Protein AF-A0A1H3U3T1-F1 (afdb_monomer_lite)

Sequence (159 aa):
MKKKWIVFTGLLFIITAGIISSKFIINYRAEREEQDQLVREYGEAANFLALGTYHSYSEERNDIVLFPTNLTSYRLDRWQLVGQLTDHFDYPEEEIKANDWLGAHRTFIKEYNHYYQLFREGKADITIRPADLRYFIMDGATTDGLETLLNENNLDELE

Foldseek 3Di:
DVVVVVVVVVVVVVVVVVVVVVVVVVVVVVVVVVVVVVVVLVVVLCQQQVWDWDWDDDPVDGDIDTHHDPSNVLLLVLLCLVVVLDVLGDRPVVCVVVVVSSVRVVSVVVSLVVLQVCVVVVPVSNDDHSVQSSCCSNPNDHDPVRVVSCVVVVNDRDD

Structure (mmCIF, N/CA/C/O backbone):
data_AF-A0A1H3U3T1-F1
#
_entry.id   AF-A0A1H3U3T1-F1
#
loop_
_atom_site.group_PDB
_atom_site.id
_atom_site.type_symbol
_atom_site.label_atom_id
_atom_site.label_alt_id
_atom_site.label_comp_id
_atom_site.label_asym_id
_atom_site.label_entity_id
_atom_site.label_seq_id
_atom_site.pdbx_PDB_ins_code
_atom_site.Cartn_x
_atom_site.Cartn_y
_atom_site.Cartn_z
_atom_site.occupancy
_atom_site.B_iso_or_equiv
_atom_site.auth_seq_id
_atom_site.auth_comp_id
_atom_site.auth_asym_id
_atom_site.auth_atom_id
_atom_site.pdbx_PDB_model_num
ATOM 1 N N . MET A 1 1 ? 46.979 24.628 -46.187 1.00 59.34 1 MET A N 1
ATOM 2 C CA . MET A 1 1 ? 45.505 24.462 -46.123 1.00 59.34 1 MET A CA 1
ATOM 3 C C . MET A 1 1 ? 45.072 23.087 -45.600 1.00 59.34 1 MET A C 1
ATOM 5 O O . MET A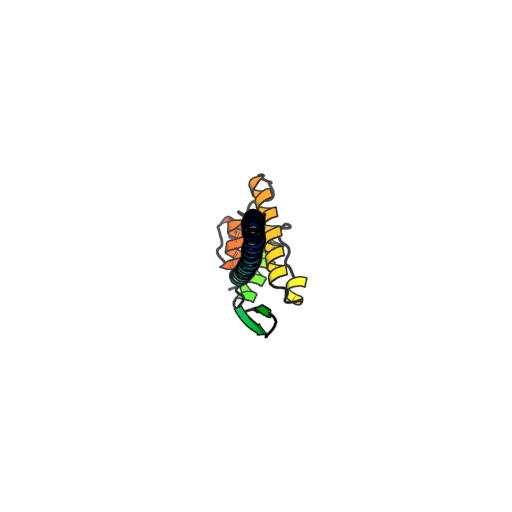 1 1 ? 44.307 23.063 -44.649 1.00 59.34 1 MET A O 1
ATOM 9 N N . LYS A 1 2 ? 45.619 21.963 -46.099 1.00 61.06 2 LYS A N 1
ATOM 10 C CA . LYS A 1 2 ? 45.251 20.590 -45.671 1.00 61.06 2 LYS A CA 1
ATOM 11 C C . LYS A 1 2 ? 45.390 20.308 -44.157 1.00 61.06 2 LYS A C 1
ATOM 13 O O . LYS A 1 2 ? 44.502 19.716 -43.563 1.00 61.06 2 LYS A O 1
ATOM 18 N N . LYS A 1 3 ? 46.450 20.809 -43.504 1.00 65.19 3 LYS A N 1
ATOM 19 C CA . LYS A 1 3 ? 46.696 20.611 -42.056 1.00 65.19 3 LYS A CA 1
ATOM 20 C C . LYS A 1 3 ? 45.643 21.272 -41.147 1.00 65.19 3 LYS A C 1
ATOM 22 O O . LYS A 1 3 ? 45.273 20.695 -40.136 1.00 65.19 3 LYS A O 1
ATOM 27 N N . LYS A 1 4 ? 45.136 22.455 -41.525 1.00 70.38 4 LYS A N 1
ATOM 28 C CA . LYS A 1 4 ? 44.081 23.170 -40.777 1.00 70.38 4 LYS A CA 1
ATOM 29 C C . LYS A 1 4 ? 42.727 22.460 -40.900 1.00 70.38 4 LYS A C 1
ATOM 31 O O . LYS A 1 4 ? 41.987 22.408 -39.929 1.00 70.38 4 LYS A O 1
ATOM 36 N N . TRP A 1 5 ? 42.455 21.865 -42.062 1.00 73.94 5 TRP A N 1
ATOM 37 C CA . TRP A 1 5 ? 41.261 21.050 -42.296 1.00 73.94 5 TRP A CA 1
ATOM 38 C C . TRP A 1 5 ? 41.268 19.756 -41.477 1.00 73.94 5 TRP A C 1
ATOM 40 O O . TRP A 1 5 ? 40.266 19.463 -40.846 1.00 73.94 5 TRP A O 1
ATOM 50 N N . ILE A 1 6 ? 42.407 19.053 -41.401 1.00 75.88 6 ILE A N 1
ATOM 51 C CA . ILE A 1 6 ? 42.545 17.822 -40.598 1.00 75.88 6 ILE A CA 1
ATOM 52 C C . ILE A 1 6 ? 42.295 18.092 -39.106 1.00 75.88 6 ILE A C 1
ATOM 54 O O . ILE A 1 6 ? 41.570 17.338 -38.458 1.00 75.88 6 ILE A O 1
ATOM 58 N N . VAL A 1 7 ? 42.850 19.186 -38.569 1.00 77.00 7 VAL A N 1
ATOM 59 C CA . VAL A 1 7 ? 42.618 19.585 -37.169 1.00 77.00 7 VAL A CA 1
ATOM 60 C C . VAL A 1 7 ? 41.147 19.930 -36.944 1.00 77.00 7 VAL A C 1
ATOM 62 O O . VAL A 1 7 ? 40.566 19.474 -35.966 1.00 77.00 7 VAL A O 1
ATOM 65 N N . PHE A 1 8 ? 40.524 20.671 -37.863 1.00 79.31 8 PHE A N 1
ATOM 66 C CA . PHE A 1 8 ? 39.115 21.047 -37.751 1.00 79.31 8 PHE A CA 1
ATOM 67 C C . PHE A 1 8 ? 38.177 19.829 -37.789 1.00 79.31 8 PHE A C 1
ATOM 69 O O . PHE A 1 8 ? 37.290 19.716 -36.948 1.00 79.31 8 PHE A O 1
ATOM 76 N N . THR A 1 9 ? 38.409 18.871 -38.694 1.00 78.88 9 THR A N 1
ATOM 77 C CA . THR A 1 9 ? 37.628 17.623 -38.752 1.00 78.88 9 THR A CA 1
ATOM 78 C C . THR A 1 9 ? 37.826 16.744 -37.520 1.00 78.88 9 THR A C 1
ATOM 80 O O . THR A 1 9 ? 36.859 16.160 -37.040 1.00 78.88 9 THR A O 1
ATOM 83 N N . GLY A 1 10 ? 39.043 16.675 -36.969 1.00 81.25 10 GLY A N 1
ATOM 84 C CA . GLY A 1 10 ? 39.294 15.937 -35.727 1.00 81.25 10 GLY A CA 1
ATOM 85 C C . GLY A 1 10 ? 38.553 16.546 -34.535 1.00 81.25 10 GLY A C 1
ATOM 86 O O . GLY A 1 10 ? 37.947 15.827 -33.745 1.00 81.25 10 GLY A O 1
ATOM 87 N N . LEU A 1 11 ?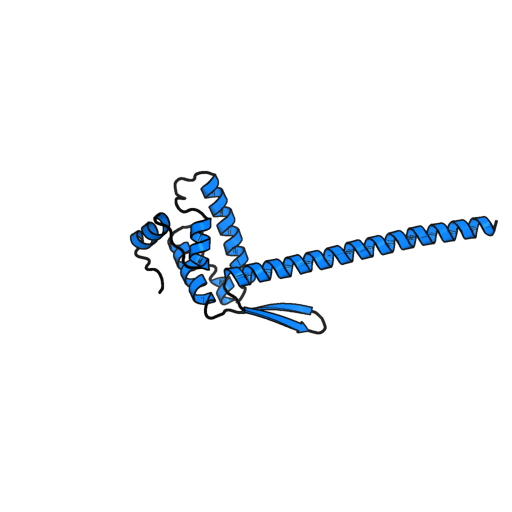 38.531 17.878 -34.447 1.00 84.88 11 LEU A N 1
ATOM 88 C CA . LEU A 1 11 ? 37.838 18.608 -33.384 1.00 84.88 11 LEU A CA 1
ATOM 89 C C . LEU A 1 11 ? 36.313 18.451 -33.490 1.00 84.88 11 LEU A C 1
ATOM 91 O O . LEU A 1 11 ? 35.648 18.211 -32.484 1.00 84.88 11 LEU A O 1
ATOM 95 N N . LEU A 1 12 ? 35.773 18.488 -34.713 1.00 84.50 12 LEU A N 1
ATOM 96 C CA . LEU A 1 12 ? 34.361 18.212 -34.973 1.00 84.50 12 LEU A CA 1
ATOM 97 C C . LEU A 1 12 ? 33.988 16.783 -34.551 1.00 84.50 12 LEU A C 1
ATOM 99 O O . LEU A 1 12 ? 32.973 16.585 -33.886 1.00 84.50 12 LEU A O 1
ATOM 103 N N . PHE A 1 13 ? 34.823 15.791 -34.871 1.00 87.19 13 PHE A N 1
ATOM 104 C CA . PHE A 1 13 ? 34.572 14.395 -34.507 1.00 87.19 13 PHE A CA 1
ATOM 105 C C . PHE A 1 13 ? 34.529 14.191 -32.986 1.00 87.19 13 PHE A C 1
ATOM 107 O O . PHE A 1 13 ? 33.611 13.545 -32.489 1.00 87.19 13 PHE A O 1
ATOM 114 N N . ILE A 1 14 ? 35.455 14.804 -32.238 1.00 85.94 14 ILE A N 1
ATOM 115 C CA . ILE A 1 14 ? 35.486 14.734 -30.767 1.00 85.94 14 ILE A CA 1
ATOM 116 C C . ILE A 1 14 ? 34.217 15.340 -30.157 1.00 85.94 14 ILE A C 1
ATOM 118 O O . ILE A 1 14 ? 33.613 14.733 -29.274 1.00 85.94 14 ILE A O 1
ATOM 122 N N . ILE A 1 15 ? 33.781 16.505 -30.646 1.00 85.81 15 ILE A N 1
ATOM 123 C CA . ILE A 1 15 ? 32.550 17.148 -30.164 1.00 85.81 15 ILE A CA 1
ATOM 124 C C . ILE A 1 15 ? 31.336 16.259 -30.460 1.00 85.81 15 ILE A C 1
ATOM 126 O O . ILE A 1 15 ? 30.500 16.040 -29.585 1.00 85.81 15 ILE A O 1
ATOM 130 N N . THR A 1 16 ? 31.257 15.703 -31.670 1.00 83.88 16 THR A N 1
ATOM 131 C CA . THR A 1 16 ? 30.116 14.873 -32.082 1.00 83.88 16 THR A CA 1
ATOM 132 C C . THR A 1 16 ? 30.058 13.573 -31.276 1.00 83.88 16 THR A C 1
ATOM 134 O O . THR A 1 16 ? 28.999 13.211 -30.768 1.00 83.88 16 THR A O 1
ATOM 137 N N . ALA A 1 17 ? 31.203 12.910 -31.083 1.00 83.44 17 ALA A N 1
ATOM 138 C CA . ALA A 1 17 ? 31.317 11.718 -30.249 1.00 83.44 17 ALA A CA 1
ATOM 139 C C . ALA A 1 17 ? 30.941 12.013 -28.787 1.00 83.44 17 ALA A C 1
ATOM 141 O O . ALA A 1 17 ? 30.168 11.264 -28.197 1.00 83.44 17 ALA A O 1
ATOM 142 N N . GLY A 1 18 ? 31.396 13.141 -28.229 1.00 83.88 18 GLY A N 1
ATOM 143 C CA . GLY A 1 18 ? 31.041 13.562 -26.872 1.00 83.88 18 GLY A CA 1
ATOM 144 C C . GLY A 1 18 ? 29.536 13.774 -26.677 1.00 83.88 18 GLY A C 1
ATOM 145 O O . GLY A 1 18 ? 28.979 13.344 -25.667 1.00 83.88 18 GLY A O 1
ATOM 146 N N . ILE A 1 19 ? 28.852 14.372 -27.658 1.00 86.38 19 ILE A N 1
ATOM 147 C CA . ILE A 1 19 ? 27.393 14.567 -27.612 1.00 86.38 19 ILE A CA 1
ATOM 148 C C . ILE A 1 19 ? 26.656 13.221 -27.655 1.00 86.38 19 ILE A C 1
ATOM 150 O O . ILE A 1 19 ? 25.728 13.011 -26.872 1.00 86.38 19 ILE A O 1
ATOM 154 N N . ILE A 1 20 ? 27.067 12.304 -28.537 1.00 87.31 20 ILE A N 1
ATOM 155 C CA . ILE A 1 20 ? 26.445 10.977 -28.667 1.00 87.31 20 ILE A CA 1
ATOM 156 C C . ILE A 1 20 ? 26.638 10.165 -27.382 1.00 87.31 20 ILE A C 1
ATOM 158 O O . ILE A 1 20 ? 25.665 9.642 -26.842 1.00 87.31 20 ILE A O 1
ATOM 162 N N . SER A 1 21 ? 27.863 10.106 -26.851 1.00 81.06 21 SER A N 1
ATOM 163 C CA . SER A 1 21 ? 28.158 9.381 -25.611 1.00 81.06 21 SER A CA 1
ATOM 164 C C . SER A 1 21 ? 27.410 9.959 -24.411 1.00 81.06 21 SER A C 1
ATOM 166 O O . SER A 1 21 ? 26.892 9.199 -23.598 1.00 81.06 21 SER A O 1
ATOM 168 N N . SER A 1 22 ? 27.294 11.288 -24.314 1.00 79.31 22 SER A N 1
ATOM 169 C CA . SER A 1 22 ? 26.518 11.937 -23.251 1.00 79.31 22 SER A CA 1
ATOM 170 C C . SER A 1 22 ? 25.036 11.558 -23.318 1.00 79.31 22 SER A C 1
ATOM 172 O O . SER A 1 22 ? 24.469 11.119 -22.318 1.00 79.31 22 SER A O 1
ATOM 174 N N . LYS A 1 23 ? 24.420 11.627 -24.509 1.00 84.75 23 LYS A N 1
ATOM 175 C CA . LYS A 1 23 ? 23.027 11.193 -24.704 1.00 84.75 23 LYS A CA 1
ATOM 176 C C . LYS A 1 23 ? 22.826 9.721 -24.356 1.00 84.75 23 LYS A C 1
ATOM 178 O O . LYS A 1 23 ? 21.853 9.396 -23.689 1.00 84.75 23 LYS A O 1
ATOM 183 N N . PHE A 1 24 ? 23.752 8.857 -24.768 1.00 86.94 24 PHE A N 1
ATOM 184 C CA . PHE A 1 24 ? 23.697 7.432 -24.456 1.00 86.94 24 PHE A CA 1
ATOM 185 C C . PHE A 1 24 ? 23.747 7.177 -22.942 1.00 86.94 24 PHE A C 1
ATOM 187 O O . PHE A 1 24 ? 22.929 6.426 -22.427 1.00 86.94 24 PHE A O 1
ATOM 194 N N . ILE A 1 25 ? 24.645 7.849 -22.210 1.00 86.75 25 ILE A N 1
ATOM 195 C CA . ILE A 1 25 ? 24.748 7.719 -20.746 1.00 86.75 25 ILE A CA 1
ATOM 196 C C . ILE A 1 25 ? 23.484 8.230 -20.048 1.00 86.75 25 ILE A C 1
ATOM 198 O O . ILE A 1 25 ? 23.027 7.599 -19.098 1.00 86.75 25 ILE A O 1
ATOM 202 N N . ILE A 1 26 ? 22.928 9.362 -20.489 1.00 87.94 26 ILE A N 1
ATOM 203 C CA . ILE A 1 26 ? 21.695 9.918 -19.915 1.00 87.94 26 ILE A CA 1
ATOM 204 C C . ILE A 1 26 ? 20.528 8.954 -20.134 1.00 87.94 26 ILE A C 1
ATOM 206 O O . ILE A 1 26 ? 19.831 8.635 -19.178 1.00 87.94 26 ILE A O 1
ATOM 210 N N . ASN A 1 27 ? 20.354 8.455 -21.360 1.00 85.38 27 ASN A N 1
ATOM 211 C CA . ASN A 1 27 ? 19.259 7.546 -21.687 1.00 85.38 27 ASN A CA 1
ATOM 212 C C . ASN A 1 27 ? 19.381 6.217 -20.929 1.00 85.38 27 ASN A C 1
ATOM 214 O O . ASN A 1 27 ? 18.427 5.778 -20.303 1.00 85.38 27 ASN A O 1
ATOM 218 N N . TYR A 1 28 ? 20.587 5.645 -20.886 1.00 82.31 28 TYR A N 1
ATOM 219 C CA . TYR A 1 28 ? 20.860 4.421 -20.131 1.00 82.31 28 TYR A CA 1
ATOM 220 C C . TYR A 1 28 ? 20.580 4.580 -18.628 1.00 82.31 28 TYR A C 1
ATOM 222 O O . TYR A 1 28 ? 20.090 3.660 -17.979 1.00 82.31 28 TYR A O 1
ATOM 230 N N . ARG A 1 29 ? 20.893 5.747 -18.046 1.00 85.75 29 ARG A N 1
ATOM 231 C CA . ARG A 1 29 ? 20.567 6.034 -16.641 1.00 85.75 29 ARG A CA 1
ATOM 232 C C . ARG A 1 29 ? 19.065 6.170 -16.420 1.00 85.75 29 ARG A C 1
ATOM 234 O O . ARG A 1 29 ? 18.582 5.617 -15.443 1.00 85.75 29 ARG A O 1
ATOM 241 N N . ALA A 1 30 ? 18.365 6.868 -17.312 1.00 84.75 30 ALA A N 1
ATOM 242 C CA . ALA A 1 30 ? 16.921 7.061 -17.219 1.00 84.75 30 ALA A CA 1
ATOM 243 C C . ALA A 1 30 ? 16.164 5.725 -17.299 1.00 84.75 30 ALA A C 1
ATOM 245 O O . ALA A 1 30 ? 15.339 5.449 -16.437 1.00 84.75 30 ALA A O 1
ATOM 246 N N . GLU A 1 31 ? 16.510 4.863 -18.261 1.00 82.50 31 GLU A N 1
ATOM 247 C CA . GLU A 1 31 ? 15.915 3.523 -18.399 1.00 82.50 31 GLU A CA 1
ATOM 248 C C . GLU A 1 31 ? 16.143 2.667 -17.145 1.00 82.50 31 GLU A C 1
ATOM 250 O O . GLU A 1 31 ? 15.239 1.982 -16.667 1.00 82.50 31 GLU A O 1
ATOM 255 N N . ARG A 1 32 ? 17.350 2.727 -16.571 1.00 83.31 32 ARG A N 1
ATOM 256 C CA . ARG A 1 32 ? 17.670 1.978 -15.353 1.00 83.31 32 ARG A CA 1
ATOM 257 C C . ARG A 1 32 ? 16.929 2.513 -14.131 1.00 83.31 32 ARG A C 1
ATOM 259 O O . ARG A 1 32 ? 16.497 1.727 -13.301 1.00 83.31 32 ARG A O 1
ATOM 266 N N . GLU A 1 33 ? 16.796 3.830 -14.013 1.00 87.31 33 GLU A N 1
ATOM 267 C CA . GLU A 1 33 ? 16.065 4.471 -12.917 1.00 87.31 33 GLU A CA 1
ATOM 268 C C . GLU A 1 33 ? 14.572 4.131 -12.969 1.00 87.31 33 GLU A C 1
ATOM 270 O O . GLU A 1 33 ? 13.994 3.785 -11.942 1.00 87.31 33 GLU A O 1
ATOM 275 N N . GLU A 1 34 ? 13.974 4.131 -14.163 1.00 85.56 34 GLU A N 1
ATOM 276 C CA . GLU A 1 34 ? 12.594 3.686 -14.374 1.00 85.56 34 GLU A CA 1
ATOM 277 C C . GLU A 1 34 ? 12.416 2.212 -13.981 1.00 85.56 34 GLU A C 1
ATOM 279 O O . GLU A 1 34 ? 11.489 1.862 -13.248 1.00 85.56 34 GLU A O 1
ATOM 284 N N . GLN A 1 35 ? 13.344 1.344 -14.392 1.00 84.31 35 GLN A N 1
ATOM 285 C CA . GLN A 1 35 ? 13.312 -0.066 -14.015 1.00 84.31 35 GLN A CA 1
ATOM 286 C C . GLN A 1 35 ? 13.477 -0.265 -12.499 1.00 84.31 35 GLN A C 1
ATOM 288 O O . GLN A 1 35 ? 12.737 -1.043 -11.895 1.00 84.31 35 GLN A O 1
ATOM 293 N N . ASP A 1 36 ? 14.417 0.442 -11.872 1.00 86.50 36 ASP A N 1
ATOM 294 C CA . ASP A 1 36 ? 14.652 0.389 -10.426 1.00 86.50 36 ASP A CA 1
ATOM 295 C C . ASP A 1 36 ? 13.428 0.906 -9.646 1.00 86.50 36 ASP A C 1
ATOM 297 O O . ASP A 1 36 ? 13.106 0.383 -8.573 1.00 86.50 36 ASP A O 1
ATOM 301 N N . GLN A 1 37 ? 12.723 1.910 -10.177 1.00 88.69 37 GLN A N 1
ATOM 302 C CA . GLN A 1 37 ? 11.470 2.404 -9.611 1.00 88.69 37 GLN A CA 1
ATOM 303 C C . GLN A 1 37 ? 10.361 1.353 -9.716 1.00 88.69 37 GLN A C 1
ATOM 305 O O . GLN A 1 37 ? 9.705 1.074 -8.715 1.00 88.69 37 GLN A O 1
ATOM 310 N N . LEU A 1 38 ? 10.192 0.716 -10.877 1.00 87.31 38 LEU A N 1
ATOM 311 C CA . LEU A 1 38 ? 9.209 -0.355 -11.054 1.00 87.31 38 LEU A CA 1
ATOM 312 C C . LEU A 1 38 ? 9.479 -1.525 -10.103 1.00 87.31 38 LEU A C 1
ATOM 314 O O . LEU A 1 38 ? 8.582 -1.952 -9.385 1.00 87.31 38 LEU A O 1
ATOM 318 N N . VAL A 1 39 ? 10.721 -2.008 -10.023 1.00 89.06 39 VAL A N 1
ATOM 319 C CA . VAL A 1 39 ? 11.094 -3.089 -9.093 1.00 89.06 39 VAL A CA 1
ATOM 320 C C . VAL A 1 39 ? 10.746 -2.718 -7.651 1.00 89.06 39 VAL A C 1
ATOM 322 O O . VAL A 1 39 ? 10.249 -3.558 -6.899 1.00 89.06 39 VAL A O 1
ATOM 325 N N . ARG A 1 40 ? 10.969 -1.458 -7.266 1.00 91.81 40 ARG A N 1
ATOM 326 C CA . ARG A 1 40 ? 10.630 -0.959 -5.934 1.00 91.81 40 ARG A CA 1
ATOM 327 C C . ARG A 1 40 ? 9.127 -0.921 -5.697 1.00 91.81 40 ARG A C 1
ATOM 329 O O . ARG A 1 40 ? 8.689 -1.460 -4.690 1.00 91.81 40 ARG A O 1
ATOM 336 N N . GLU A 1 41 ? 8.349 -0.352 -6.613 1.00 92.75 41 GLU A N 1
ATOM 337 C CA . GLU A 1 41 ? 6.888 -0.273 -6.485 1.00 92.75 41 GLU A CA 1
ATOM 338 C C . GLU A 1 41 ? 6.253 -1.667 -6.372 1.00 92.75 41 GLU A C 1
ATOM 340 O O . GLU A 1 41 ? 5.416 -1.906 -5.501 1.00 92.75 41 GLU A O 1
ATOM 345 N N . TYR A 1 42 ? 6.697 -2.614 -7.203 1.00 94.00 42 TYR A N 1
ATOM 346 C CA . TYR A 1 42 ? 6.239 -4.002 -7.139 1.00 94.00 42 TYR A CA 1
ATOM 347 C C . TYR A 1 42 ? 6.693 -4.697 -5.852 1.00 94.00 42 TYR A C 1
ATOM 349 O O . TYR A 1 42 ? 5.919 -5.442 -5.254 1.00 94.00 42 TYR A O 1
ATOM 357 N N . GLY A 1 43 ? 7.928 -4.452 -5.408 1.00 94.50 43 GLY A N 1
ATOM 358 C CA . GLY A 1 43 ? 8.451 -4.990 -4.154 1.00 94.50 43 GLY A CA 1
ATOM 359 C C . GLY A 1 43 ? 7.694 -4.470 -2.932 1.00 94.50 43 GLY A C 1
ATOM 360 O O . GLY A 1 43 ? 7.392 -5.239 -2.023 1.00 94.50 43 GLY A O 1
ATOM 361 N N . GLU A 1 44 ? 7.336 -3.187 -2.922 1.00 95.75 44 GLU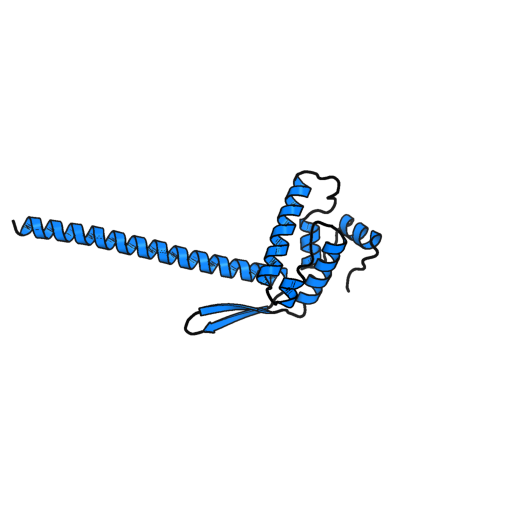 A N 1
ATOM 362 C CA . GLU A 1 44 ? 6.522 -2.581 -1.870 1.00 95.75 44 GLU A CA 1
ATOM 363 C C . GLU A 1 44 ? 5.098 -3.138 -1.876 1.00 95.75 44 GLU A C 1
ATOM 365 O O . GLU A 1 44 ? 4.621 -3.543 -0.819 1.00 95.75 44 GLU A O 1
ATOM 370 N N . ALA A 1 45 ? 4.458 -3.251 -3.046 1.00 96.75 45 ALA A N 1
ATOM 371 C CA . ALA A 1 45 ? 3.135 -3.862 -3.168 1.00 96.75 45 ALA A CA 1
ATOM 372 C C . ALA A 1 45 ? 3.144 -5.319 -2.690 1.00 96.75 45 ALA A C 1
ATOM 374 O O . ALA A 1 45 ? 2.306 -5.714 -1.879 1.00 96.75 45 ALA A O 1
ATOM 375 N N . ALA A 1 46 ? 4.134 -6.104 -3.123 1.00 97.00 46 ALA A N 1
ATOM 376 C CA . ALA A 1 46 ? 4.292 -7.485 -2.690 1.00 97.00 46 ALA A CA 1
ATOM 377 C C . ALA A 1 46 ? 4.506 -7.587 -1.180 1.00 97.00 46 ALA A C 1
ATOM 379 O O . ALA A 1 46 ? 3.852 -8.385 -0.509 1.00 97.00 46 ALA A O 1
ATOM 380 N N . ASN A 1 47 ? 5.358 -6.729 -0.622 1.00 97.00 47 ASN A N 1
ATOM 381 C CA . ASN A 1 47 ? 5.604 -6.692 0.809 1.00 97.00 47 ASN A CA 1
ATOM 382 C C . ASN A 1 47 ? 4.416 -6.163 1.618 1.00 97.00 47 ASN A C 1
ATOM 384 O O . ASN A 1 47 ? 4.278 -6.566 2.765 1.00 97.00 47 ASN A O 1
ATOM 388 N N . PHE A 1 48 ? 3.573 -5.279 1.082 1.00 97.19 48 PHE A N 1
ATOM 389 C CA . PHE A 1 48 ? 2.400 -4.745 1.782 1.00 97.19 48 PHE A CA 1
ATOM 390 C C . PHE A 1 48 ? 1.199 -5.691 1.713 1.00 97.19 48 PHE A C 1
ATOM 392 O O . PHE A 1 48 ? 0.541 -5.897 2.724 1.00 97.19 48 PHE A O 1
ATOM 399 N N . LEU A 1 49 ? 0.972 -6.369 0.587 1.00 97.31 49 LEU A N 1
ATOM 400 C CA . LEU A 1 49 ? -0.152 -7.298 0.379 1.00 97.31 49 LEU A CA 1
ATOM 401 C C . LEU A 1 49 ? 0.214 -8.781 0.568 1.00 97.31 49 LEU A C 1
ATOM 403 O O . LEU A 1 49 ? -0.608 -9.664 0.335 1.00 97.31 49 LEU A O 1
ATOM 407 N N . ALA A 1 50 ? 1.445 -9.068 0.994 1.00 97.38 50 ALA A N 1
ATOM 408 C CA . ALA A 1 50 ? 1.987 -10.419 1.149 1.00 97.38 50 ALA A CA 1
ATOM 409 C C . ALA A 1 50 ? 1.877 -11.241 -0.145 1.00 97.38 50 ALA A C 1
ATOM 411 O O . ALA A 1 50 ? 1.508 -12.414 -0.121 1.00 97.38 50 ALA A O 1
ATOM 412 N N . LEU A 1 51 ? 2.162 -10.610 -1.282 1.00 97.44 51 LEU A N 1
ATOM 413 C CA . LEU A 1 51 ? 2.072 -11.242 -2.595 1.00 97.44 51 LEU A CA 1
ATOM 414 C C . LEU A 1 51 ? 3.352 -12.013 -2.895 1.00 97.44 51 LEU A C 1
ATOM 416 O O . LEU A 1 51 ? 4.454 -11.627 -2.497 1.00 97.44 51 LEU A O 1
ATOM 420 N N . GLY A 1 52 ? 3.199 -13.082 -3.663 1.00 95.31 52 GLY A N 1
ATOM 421 C CA . GLY A 1 52 ? 4.310 -13.717 -4.337 1.00 95.31 52 GLY A CA 1
ATOM 422 C C . GLY A 1 52 ? 4.708 -12.910 -5.567 1.00 95.31 52 GLY A C 1
ATOM 423 O O . GLY A 1 52 ? 3.884 -12.229 -6.184 1.00 95.31 52 GLY A O 1
ATOM 424 N N . THR A 1 53 ? 5.982 -13.010 -5.934 1.00 92.75 53 THR A N 1
ATOM 425 C CA . THR A 1 53 ? 6.516 -12.419 -7.159 1.00 92.75 53 THR A CA 1
ATOM 426 C C . THR A 1 53 ? 7.197 -13.494 -7.993 1.00 92.75 53 THR A C 1
ATOM 428 O O . THR A 1 53 ? 7.857 -14.392 -7.466 1.00 92.75 53 THR A O 1
ATOM 431 N N . TYR A 1 54 ? 7.039 -13.424 -9.311 1.00 88.19 54 TYR A N 1
ATOM 432 C CA . TYR A 1 54 ? 7.913 -14.141 -10.232 1.00 88.19 54 TYR A CA 1
ATOM 433 C C . TYR A 1 54 ? 8.246 -13.260 -11.431 1.00 88.19 54 TYR A C 1
ATOM 435 O O . TYR A 1 54 ? 7.496 -12.352 -11.793 1.00 88.19 54 TYR A O 1
ATOM 443 N N . HIS A 1 55 ? 9.397 -13.538 -12.035 1.00 83.00 55 HIS A N 1
ATOM 444 C CA . HIS A 1 55 ? 9.845 -12.859 -13.241 1.00 83.00 55 HIS A CA 1
ATOM 445 C C . HIS A 1 55 ? 9.459 -13.697 -14.452 1.00 83.00 55 HIS A C 1
ATOM 447 O O . HIS A 1 55 ? 9.897 -14.842 -14.584 1.00 83.00 55 HIS A O 1
ATOM 453 N N . SER A 1 56 ? 8.645 -13.126 -15.334 1.00 74.12 56 SER A N 1
ATOM 454 C CA . SER A 1 56 ? 8.428 -13.683 -16.661 1.00 74.12 56 SER A CA 1
ATOM 455 C C . SER A 1 56 ? 9.525 -13.152 -17.578 1.00 74.12 56 SER A C 1
ATOM 457 O O . SER A 1 56 ? 9.596 -11.952 -17.845 1.00 74.12 56 SER A O 1
ATOM 459 N N . TYR A 1 57 ? 10.408 -14.045 -18.024 1.00 65.69 57 TYR A N 1
ATOM 460 C CA . TYR A 1 57 ? 11.389 -13.747 -19.063 1.00 65.69 57 TYR A CA 1
ATOM 461 C C . TYR A 1 57 ? 10.749 -14.042 -20.420 1.00 65.69 57 TYR A C 1
ATOM 463 O O . TYR A 1 57 ? 10.664 -15.200 -20.830 1.00 65.69 57 TYR A O 1
ATOM 471 N N . SER A 1 58 ? 10.288 -13.000 -21.109 1.00 63.28 58 SER A N 1
ATOM 472 C CA . SER A 1 58 ? 9.974 -13.071 -22.539 1.00 63.28 58 SER A CA 1
ATOM 473 C C . SER A 1 58 ? 11.091 -12.403 -23.345 1.00 63.28 58 SER A C 1
ATOM 475 O O . SER A 1 58 ? 11.820 -11.568 -22.811 1.00 63.28 58 SER A O 1
ATOM 477 N N . GLU A 1 59 ? 11.231 -12.747 -24.630 1.00 53.62 59 GLU A N 1
ATOM 478 C CA . GLU A 1 59 ? 12.260 -12.164 -25.514 1.00 53.62 59 GLU A CA 1
ATOM 479 C C . GLU A 1 59 ? 12.171 -10.627 -25.628 1.00 53.62 59 GLU A C 1
ATOM 481 O O . GLU A 1 59 ? 13.154 -9.983 -25.987 1.00 53.62 59 GLU A O 1
ATOM 486 N N . GLU A 1 60 ? 11.025 -10.032 -25.277 1.00 53.50 60 GLU A N 1
ATOM 487 C CA . GLU A 1 60 ? 10.749 -8.598 -25.429 1.00 53.50 60 GLU A CA 1
ATOM 488 C C . GLU A 1 60 ? 10.557 -7.849 -24.099 1.00 53.50 60 GLU A C 1
ATOM 490 O O . GLU A 1 60 ? 10.598 -6.616 -24.081 1.00 53.50 60 GLU A O 1
ATOM 495 N N . ARG A 1 61 ? 10.343 -8.551 -22.974 1.00 57.41 61 ARG A N 1
ATOM 496 C CA . ARG A 1 61 ? 10.023 -7.907 -21.692 1.00 57.41 61 ARG A CA 1
ATOM 497 C C . ARG A 1 61 ? 10.367 -8.769 -20.475 1.00 57.41 61 ARG A C 1
ATOM 499 O O . ARG A 1 61 ? 10.021 -9.951 -20.427 1.00 57.41 61 ARG A O 1
ATOM 506 N N . ASN A 1 62 ? 11.001 -8.136 -19.483 1.00 65.62 62 ASN A N 1
ATOM 507 C CA . ASN A 1 62 ? 11.131 -8.647 -18.118 1.00 65.62 62 ASN A CA 1
ATOM 508 C C . ASN A 1 62 ? 9.925 -8.163 -17.308 1.00 65.62 62 ASN A C 1
ATOM 510 O O . ASN A 1 62 ? 9.975 -7.080 -16.723 1.00 65.62 62 ASN A O 1
ATOM 514 N N . ASP A 1 63 ? 8.853 -8.949 -17.285 1.00 81.06 63 ASP A N 1
ATOM 515 C CA . ASP A 1 63 ? 7.654 -8.598 -16.526 1.00 81.06 63 ASP A CA 1
ATOM 516 C C . ASP A 1 63 ? 7.729 -9.160 -15.104 1.00 81.06 63 ASP A C 1
ATOM 518 O O . ASP A 1 63 ? 8.096 -10.320 -14.886 1.00 81.06 63 ASP A O 1
ATOM 522 N N . ILE A 1 64 ? 7.380 -8.328 -14.122 1.00 87.56 64 ILE A N 1
ATOM 523 C CA . ILE A 1 64 ? 7.181 -8.748 -12.734 1.00 87.56 64 ILE A CA 1
ATOM 524 C C . ILE A 1 64 ? 5.700 -9.065 -12.583 1.00 87.56 64 ILE A C 1
ATOM 526 O O . ILE A 1 64 ? 4.857 -8.193 -12.777 1.00 87.56 64 ILE A O 1
ATOM 530 N N . VAL A 1 65 ? 5.377 -10.305 -12.231 1.00 90.94 65 VAL A N 1
ATOM 531 C CA . VAL A 1 65 ? 3.992 -10.712 -11.986 1.00 90.94 65 VAL A CA 1
ATOM 532 C C . VAL A 1 65 ? 3.775 -10.876 -10.490 1.00 90.94 65 VAL A C 1
ATOM 534 O O . VAL A 1 65 ? 4.549 -11.556 -9.812 1.00 90.94 65 VAL A O 1
ATOM 537 N N . LEU A 1 66 ? 2.713 -10.245 -9.993 1.00 94.25 66 LEU A N 1
ATOM 538 C CA . LEU A 1 66 ? 2.246 -10.355 -8.616 1.00 94.25 66 LEU A CA 1
ATOM 539 C C . LEU A 1 66 ? 1.106 -11.368 -8.539 1.00 94.25 66 LEU A C 1
ATOM 541 O O . LEU A 1 66 ? 0.225 -11.380 -9.399 1.00 94.25 66 LEU A O 1
ATOM 545 N N . PHE A 1 67 ? 1.106 -12.202 -7.505 1.00 94.75 67 PHE A N 1
ATOM 546 C CA . PHE A 1 67 ? 0.024 -13.152 -7.263 1.00 94.75 67 PHE A CA 1
ATOM 547 C C . PHE A 1 67 ? -0.259 -13.292 -5.763 1.00 94.75 67 PHE A C 1
ATOM 549 O O . PHE A 1 67 ? 0.665 -13.182 -4.952 1.00 94.75 67 PHE A O 1
ATOM 556 N N . PRO A 1 68 ? -1.522 -13.530 -5.374 1.00 96.88 68 PRO A N 1
ATOM 557 C CA . PRO A 1 68 ? -1.885 -13.652 -3.973 1.00 96.88 68 PRO A CA 1
ATOM 558 C C . PRO A 1 68 ? -1.258 -14.903 -3.356 1.00 96.88 68 PRO A C 1
ATOM 560 O O . PRO A 1 68 ? -1.117 -15.941 -4.005 1.00 96.88 68 PRO A O 1
ATOM 563 N N . THR A 1 69 ? -0.900 -14.807 -2.080 1.00 96.38 69 THR A N 1
ATOM 564 C CA . THR A 1 69 ? -0.513 -15.957 -1.256 1.00 96.38 69 THR A CA 1
ATOM 565 C C . THR A 1 69 ? -1.590 -16.233 -0.214 1.00 96.38 69 THR A C 1
ATOM 567 O O . THR A 1 69 ? -2.542 -15.469 -0.065 1.00 96.38 69 THR A O 1
ATOM 570 N N . ASN A 1 70 ? -1.404 -17.288 0.580 1.00 92.81 70 ASN A N 1
ATOM 571 C CA . ASN A 1 70 ? -2.269 -17.565 1.728 1.00 92.81 70 ASN A CA 1
ATOM 572 C C . ASN A 1 70 ? -2.278 -16.422 2.759 1.00 92.81 70 ASN A C 1
ATOM 574 O O . ASN A 1 70 ? -3.209 -16.331 3.545 1.00 92.81 70 ASN A O 1
ATOM 578 N N . LEU A 1 71 ? -1.251 -15.562 2.779 1.00 95.31 71 LEU A N 1
ATOM 579 C CA . LEU A 1 71 ? -1.190 -14.408 3.678 1.00 95.31 71 LEU A CA 1
ATOM 580 C C . LEU A 1 71 ? -1.909 -13.177 3.118 1.00 95.31 71 LEU A C 1
ATOM 582 O O . LEU A 1 71 ? -2.235 -12.266 3.877 1.00 95.31 71 LEU A O 1
ATOM 586 N N . THR A 1 72 ? -2.161 -13.139 1.808 1.00 97.06 72 THR A N 1
ATOM 587 C CA . THR A 1 72 ? -2.819 -12.002 1.161 1.00 97.06 72 THR A CA 1
ATOM 588 C C . THR A 1 72 ? -4.241 -11.824 1.670 1.00 97.06 72 THR A C 1
ATOM 590 O O . THR A 1 72 ? -4.604 -10.700 1.998 1.00 97.06 72 THR A O 1
ATOM 593 N N . SER A 1 73 ? -5.013 -12.905 1.821 1.00 95.00 73 SER A N 1
ATOM 594 C CA . SER A 1 73 ? -6.387 -12.831 2.341 1.00 95.00 73 SER A CA 1
ATOM 595 C C . SER A 1 73 ? -6.439 -12.168 3.714 1.00 95.00 73 SER A C 1
ATOM 597 O O . SER A 1 73 ? -7.144 -11.184 3.871 1.00 95.00 73 SER A O 1
ATOM 599 N N . TYR A 1 74 ? -5.583 -12.583 4.654 1.00 95.38 74 TYR A N 1
ATOM 600 C CA . TYR A 1 74 ? -5.545 -11.982 5.991 1.00 95.38 7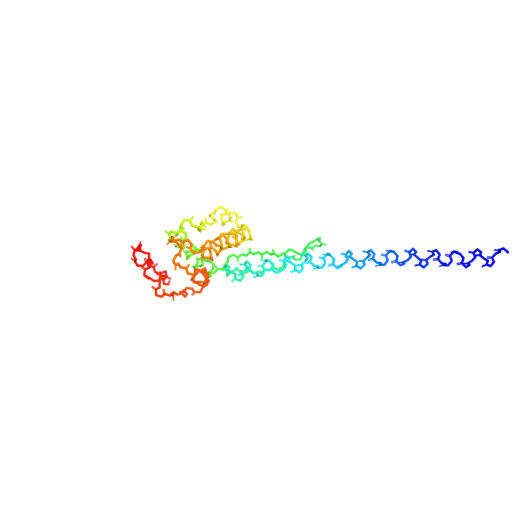4 TYR A CA 1
ATOM 601 C C . TYR A 1 74 ? -5.296 -10.472 5.964 1.00 95.38 74 TYR A C 1
ATOM 603 O O . TYR A 1 74 ? -5.794 -9.750 6.822 1.00 95.38 74 TYR A O 1
ATOM 611 N N . ARG A 1 75 ? -4.488 -9.977 5.021 1.00 96.38 75 ARG A N 1
ATOM 612 C CA . ARG A 1 75 ? -4.234 -8.535 4.889 1.00 96.38 75 ARG A CA 1
ATOM 613 C C . ARG A 1 75 ? -5.398 -7.803 4.242 1.00 96.38 75 ARG A C 1
ATOM 615 O O . ARG A 1 75 ? -5.705 -6.689 4.653 1.00 96.38 75 ARG A O 1
ATOM 622 N N . LEU A 1 76 ? -6.042 -8.423 3.256 1.00 96.38 76 LEU A N 1
ATOM 623 C CA . LEU A 1 76 ? -7.241 -7.878 2.628 1.00 96.38 76 LEU A CA 1
ATOM 624 C C . LEU A 1 76 ? -8.394 -7.787 3.625 1.00 96.38 76 LEU A C 1
ATOM 626 O O . LEU A 1 76 ? -9.020 -6.737 3.709 1.00 96.38 76 LEU A O 1
ATOM 630 N N . ASP A 1 77 ? -8.603 -8.819 4.438 1.00 94.88 77 ASP A N 1
ATOM 631 C CA . ASP A 1 77 ? -9.665 -8.820 5.438 1.00 94.88 77 ASP A CA 1
ATOM 632 C C . ASP A 1 77 ? -9.426 -7.728 6.495 1.00 94.88 77 ASP A C 1
ATOM 634 O O . ASP A 1 77 ? -10.324 -6.955 6.823 1.00 94.88 77 ASP A O 1
ATOM 638 N N . ARG A 1 78 ? -8.183 -7.571 6.973 1.00 95.25 78 ARG A N 1
ATOM 639 C CA . ARG A 1 78 ? -7.826 -6.495 7.917 1.00 95.25 78 ARG A CA 1
ATOM 640 C C . ARG A 1 78 ? -7.930 -5.105 7.303 1.00 95.25 78 ARG A C 1
ATOM 642 O O . ARG A 1 78 ? -8.340 -4.170 7.983 1.00 95.25 78 ARG A O 1
ATOM 649 N N . TRP A 1 79 ? -7.601 -4.948 6.024 1.00 96.00 79 TRP A N 1
ATOM 650 C CA . TRP A 1 79 ? -7.851 -3.691 5.321 1.00 96.00 79 TRP A CA 1
ATOM 651 C C . TRP A 1 79 ? -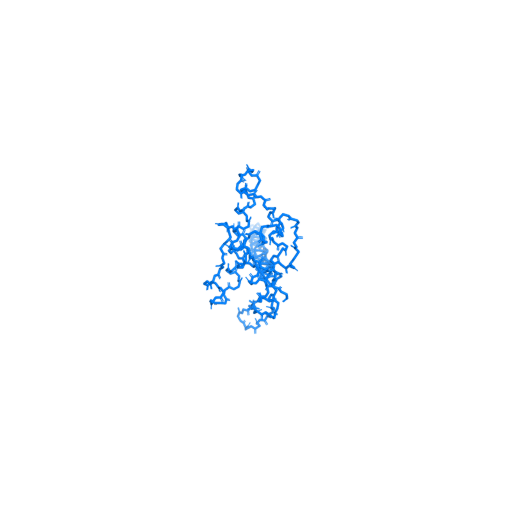9.353 -3.418 5.215 1.00 96.00 79 TRP A C 1
ATOM 653 O O . TRP A 1 79 ? -9.793 -2.314 5.525 1.00 96.00 79 TRP A O 1
ATOM 663 N N . GLN A 1 80 ? -10.165 -4.421 4.891 1.00 94.81 80 GLN A N 1
ATOM 664 C CA . GLN A 1 80 ? -11.616 -4.270 4.882 1.00 94.81 80 GLN A CA 1
ATOM 665 C C . GLN A 1 80 ? -12.156 -3.830 6.253 1.00 94.81 80 GLN A C 1
ATOM 667 O O . GLN A 1 80 ? -13.019 -2.957 6.302 1.00 94.81 80 GLN A O 1
ATOM 672 N N . LEU A 1 81 ? -11.620 -4.364 7.356 1.00 93.56 81 LEU A N 1
ATOM 673 C CA . LEU A 1 81 ? -11.954 -3.904 8.710 1.00 93.56 81 LEU A CA 1
ATOM 674 C C . LEU A 1 81 ? -11.563 -2.438 8.932 1.00 93.56 81 LEU A C 1
ATOM 676 O O . LEU A 1 81 ? -12.364 -1.665 9.447 1.00 93.56 81 LEU A O 1
ATOM 680 N N . VAL A 1 82 ? -10.370 -2.020 8.498 1.00 92.62 82 VAL A N 1
ATOM 681 C CA . VAL A 1 82 ? -9.959 -0.607 8.582 1.00 92.62 82 VAL A CA 1
ATOM 682 C C . VAL A 1 82 ? -10.919 0.303 7.817 1.00 92.62 82 VAL A C 1
ATOM 684 O O . VAL A 1 82 ? -11.283 1.352 8.340 1.00 92.62 82 VAL A O 1
ATOM 687 N N . GLY A 1 83 ? -11.392 -0.108 6.639 1.00 92.31 83 GLY A N 1
ATOM 688 C CA . GLY A 1 83 ? -12.377 0.676 5.889 1.00 92.31 83 GLY A CA 1
ATOM 689 C C . GLY A 1 83 ? -13.768 0.732 6.529 1.00 92.31 83 GLY A C 1
ATOM 690 O O . GLY A 1 83 ? -14.554 1.617 6.220 1.00 92.31 83 GLY A O 1
ATOM 691 N N . GLN A 1 84 ? -14.078 -0.173 7.460 1.00 91.06 84 GLN A N 1
ATOM 692 C CA . GLN A 1 84 ? -15.290 -0.087 8.284 1.00 91.06 84 GLN A CA 1
ATOM 693 C C . GLN A 1 84 ? -15.106 0.824 9.505 1.00 91.06 84 GLN A C 1
ATOM 695 O O . GLN A 1 84 ? -16.083 1.370 10.012 1.00 91.06 84 GLN A O 1
ATOM 700 N N . LEU A 1 85 ? -13.870 0.993 9.983 1.00 88.50 85 LEU A N 1
ATOM 701 C CA . LEU A 1 85 ? -13.546 1.831 11.141 1.00 88.50 85 LEU A CA 1
ATOM 702 C C . LEU A 1 85 ? -13.459 3.323 10.804 1.00 88.50 85 LEU A C 1
ATOM 704 O O . LEU A 1 85 ? -13.596 4.162 11.695 1.00 88.50 85 LEU A O 1
ATOM 708 N N . THR A 1 86 ? -13.160 3.672 9.553 1.00 86.25 86 THR A N 1
ATOM 709 C CA . THR A 1 86 ? -12.957 5.063 9.144 1.00 86.25 86 THR A CA 1
ATOM 710 C C . THR A 1 86 ? -13.364 5.301 7.695 1.00 86.25 86 THR A C 1
ATOM 712 O O . THR A 1 86 ? -12.978 4.551 6.807 1.00 86.25 86 THR A O 1
ATOM 715 N N . ASP A 1 87 ? -14.035 6.428 7.441 1.00 88.94 87 ASP A N 1
ATOM 716 C CA . ASP A 1 87 ? -14.447 6.876 6.098 1.00 88.94 87 ASP A CA 1
ATOM 717 C C . ASP A 1 87 ? -13.271 7.353 5.210 1.00 88.94 87 ASP A C 1
ATOM 719 O O . ASP A 1 87 ? -13.468 7.977 4.166 1.00 88.94 87 ASP A O 1
ATOM 723 N N . HIS A 1 88 ? -12.026 7.151 5.649 1.00 90.50 88 HIS A N 1
ATOM 724 C CA . HIS A 1 88 ? -10.820 7.613 4.956 1.00 90.50 88 HIS A CA 1
ATOM 725 C C . HIS A 1 88 ? -10.030 6.505 4.263 1.00 90.50 88 HIS A C 1
ATOM 727 O O . HIS A 1 88 ? -9.056 6.815 3.573 1.00 90.50 88 HIS A O 1
ATOM 733 N N . PHE A 1 89 ? -10.422 5.251 4.470 1.00 90.94 89 PHE A N 1
ATOM 734 C CA . PHE A 1 89 ? -9.834 4.093 3.815 1.00 90.94 89 PHE A CA 1
ATOM 735 C C . PHE A 1 89 ? -10.940 3.309 3.130 1.00 90.94 89 PHE A C 1
ATOM 737 O O . PHE A 1 89 ? -11.829 2.795 3.800 1.00 90.94 89 PHE A O 1
ATOM 744 N N . ASP A 1 90 ? -10.864 3.176 1.813 1.00 91.31 90 ASP A N 1
ATOM 745 C CA . ASP A 1 90 ? -11.786 2.331 1.075 1.00 91.31 90 ASP A CA 1
ATOM 746 C C . ASP A 1 90 ? -11.129 0.970 0.828 1.00 91.31 90 ASP A C 1
ATOM 748 O O . ASP A 1 90 ? -9.914 0.832 0.651 1.00 91.31 90 ASP A O 1
ATOM 752 N N . TYR A 1 91 ? -11.947 -0.079 0.818 1.00 94.06 91 TYR A N 1
ATOM 753 C CA . TYR A 1 91 ? -11.489 -1.388 0.375 1.00 94.06 91 TYR A CA 1
ATOM 754 C C . TYR A 1 91 ? -11.438 -1.405 -1.165 1.00 94.06 91 TYR A C 1
ATOM 756 O O . TYR A 1 91 ? -12.479 -1.189 -1.794 1.00 94.06 91 TYR A O 1
ATOM 764 N N . PRO A 1 92 ? -10.278 -1.671 -1.803 1.00 95.38 92 PRO A N 1
ATOM 765 C CA . PRO A 1 92 ? -10.115 -1.576 -3.259 1.00 95.38 92 PRO A CA 1
ATOM 766 C C . PRO A 1 92 ? -10.672 -2.822 -3.968 1.00 95.38 92 PRO A C 1
ATOM 768 O O . PRO A 1 92 ? -9.944 -3.635 -4.543 1.00 95.38 92 PRO A O 1
ATOM 771 N N . GLU A 1 93 ? -11.986 -3.019 -3.869 1.00 96.06 93 GLU A N 1
ATOM 772 C CA . GLU A 1 93 ? -12.665 -4.235 -4.319 1.00 96.06 93 GLU A CA 1
ATOM 773 C C . GLU A 1 93 ? -12.494 -4.478 -5.827 1.00 96.06 93 GLU A C 1
ATOM 775 O O . GLU A 1 93 ? -12.289 -5.615 -6.263 1.00 96.06 93 GLU A O 1
ATOM 780 N N . GLU A 1 94 ? -12.550 -3.417 -6.631 1.00 96.56 94 GLU A N 1
ATOM 781 C CA . GLU A 1 94 ? -12.484 -3.511 -8.089 1.00 96.56 94 GLU A CA 1
ATOM 782 C C . GLU A 1 94 ? -11.077 -3.885 -8.572 1.00 96.56 94 GLU A C 1
ATOM 784 O O . GLU A 1 94 ? -10.931 -4.762 -9.429 1.00 96.56 94 GLU A O 1
ATOM 789 N N . GLU A 1 95 ? -10.032 -3.308 -7.977 1.00 97.31 95 GLU A N 1
ATOM 790 C CA . GLU A 1 95 ? -8.641 -3.663 -8.259 1.00 97.31 95 GLU A CA 1
ATOM 791 C C . GLU A 1 95 ? -8.350 -5.116 -7.872 1.00 97.31 95 GLU A C 1
ATOM 793 O O . GLU A 1 95 ? -7.728 -5.854 -8.641 1.00 97.31 95 GLU A O 1
ATOM 798 N N . ILE A 1 96 ? -8.854 -5.566 -6.719 1.00 95.88 96 ILE A N 1
ATOM 799 C CA . ILE A 1 96 ? -8.685 -6.949 -6.257 1.00 95.88 96 ILE A CA 1
ATOM 800 C C . ILE A 1 96 ? -9.372 -7.928 -7.217 1.00 95.88 96 ILE A C 1
ATOM 802 O O . ILE A 1 96 ? -8.752 -8.907 -7.637 1.00 95.88 96 ILE A O 1
ATOM 806 N N . LYS A 1 97 ? -10.616 -7.654 -7.636 1.00 96.25 97 LYS A N 1
ATOM 807 C CA . LYS A 1 97 ? -11.330 -8.478 -8.633 1.00 96.25 97 LYS A CA 1
ATOM 808 C C . LYS A 1 97 ? -10.599 -8.532 -9.973 1.00 96.25 97 LYS A C 1
ATOM 810 O O . LYS A 1 97 ? -10.598 -9.572 -10.633 1.00 96.25 97 LYS A O 1
ATOM 815 N N . ALA A 1 98 ? -9.972 -7.428 -10.374 1.00 96.75 98 ALA A N 1
ATOM 816 C CA . ALA A 1 98 ? -9.201 -7.337 -11.608 1.00 96.75 98 ALA A CA 1
ATOM 817 C C . ALA A 1 98 ? -7.797 -7.972 -11.515 1.00 96.75 98 ALA A C 1
ATOM 819 O O . ALA A 1 98 ? -7.112 -8.052 -12.533 1.00 96.75 98 ALA A O 1
ATOM 820 N N . ASN A 1 99 ? -7.368 -8.452 -10.337 1.00 95.06 99 ASN A N 1
ATOM 821 C CA . ASN A 1 99 ? -5.978 -8.825 -10.035 1.00 95.06 99 ASN A CA 1
ATOM 822 C C . ASN A 1 99 ? -4.971 -7.677 -10.271 1.00 95.06 99 ASN A C 1
ATOM 824 O O . ASN A 1 99 ? -3.786 -7.923 -10.510 1.00 95.06 99 ASN A O 1
ATOM 828 N N . ASP A 1 100 ? -5.422 -6.421 -10.190 1.00 96.31 100 ASP A N 1
ATOM 829 C CA . ASP A 1 100 ? -4.563 -5.238 -10.247 1.00 96.31 100 ASP A CA 1
ATOM 830 C C . ASP A 1 100 ? -3.979 -4.938 -8.861 1.00 96.31 100 ASP A C 1
ATOM 832 O O . ASP A 1 100 ? -4.327 -3.977 -8.175 1.00 96.31 100 ASP A O 1
ATOM 836 N N . TRP A 1 101 ? -3.064 -5.801 -8.423 1.00 96.50 101 TRP A N 1
ATOM 837 C CA . TRP A 1 101 ? -2.442 -5.702 -7.103 1.00 96.50 101 TRP A CA 1
ATOM 838 C C . TRP A 1 101 ? -1.648 -4.410 -6.897 1.00 96.50 101 TRP A C 1
ATOM 840 O O . TRP A 1 101 ? -1.563 -3.890 -5.781 1.00 96.50 101 TRP A O 1
ATOM 850 N N . LEU A 1 102 ? -1.053 -3.893 -7.973 1.00 95.38 102 LEU A N 1
ATOM 851 C CA . LEU A 1 102 ? -0.324 -2.634 -7.932 1.00 95.38 102 LEU A CA 1
ATOM 852 C C . LEU A 1 102 ? -1.292 -1.454 -7.802 1.00 95.38 102 LEU A C 1
ATOM 854 O O . LEU A 1 102 ? -1.024 -0.540 -7.022 1.00 95.38 102 LEU A O 1
ATOM 858 N N . GLY A 1 103 ? -2.415 -1.490 -8.524 1.00 96.31 103 GLY A N 1
ATOM 859 C CA . GLY A 1 103 ? -3.525 -0.554 -8.370 1.00 96.31 103 GLY A CA 1
ATOM 860 C C . GLY A 1 103 ? -4.049 -0.532 -6.939 1.00 96.31 103 GLY A C 1
ATOM 861 O O . GLY A 1 103 ? -4.050 0.531 -6.321 1.00 96.31 103 GLY A O 1
ATOM 862 N N . ALA A 1 104 ? -4.352 -1.703 -6.371 1.00 97.19 104 ALA A N 1
ATOM 863 C CA . ALA A 1 104 ? -4.773 -1.821 -4.977 1.00 97.19 104 ALA A CA 1
ATOM 864 C C . ALA A 1 104 ? -3.751 -1.155 -4.039 1.00 97.19 104 ALA A C 1
ATOM 866 O O . ALA A 1 104 ? -4.088 -0.221 -3.319 1.00 97.19 104 ALA A O 1
ATOM 867 N N . HIS A 1 105 ? -2.467 -1.523 -4.104 1.00 96.75 105 HIS A N 1
ATOM 868 C CA . HIS A 1 105 ? -1.442 -0.899 -3.254 1.00 96.75 105 HIS A CA 1
ATOM 869 C C . HIS A 1 105 ? -1.338 0.631 -3.433 1.00 96.75 105 HIS A C 1
ATOM 871 O O . HIS A 1 105 ? -1.124 1.361 -2.463 1.00 96.75 105 HIS A O 1
ATOM 877 N N . ARG A 1 106 ? -1.524 1.151 -4.651 1.00 95.88 106 ARG A N 1
ATOM 878 C CA . ARG A 1 106 ? -1.548 2.601 -4.904 1.00 95.88 106 ARG A CA 1
ATOM 879 C C . ARG A 1 106 ? -2.753 3.282 -4.253 1.00 95.88 106 ARG A C 1
ATOM 881 O O . ARG A 1 106 ? -2.587 4.390 -3.738 1.00 95.88 106 ARG A O 1
ATOM 888 N N . THR A 1 107 ? -3.916 2.631 -4.232 1.00 96.19 107 THR A N 1
ATOM 889 C CA . THR A 1 107 ? -5.100 3.097 -3.493 1.00 96.19 107 THR A CA 1
ATOM 890 C C . THR A 1 107 ? -4.783 3.232 -2.005 1.00 96.19 107 THR A C 1
ATOM 892 O O . THR A 1 107 ? -4.940 4.328 -1.463 1.00 96.19 107 THR A O 1
ATOM 895 N N . PHE A 1 108 ? -4.162 2.212 -1.395 1.00 95.75 108 PHE A N 1
ATOM 896 C CA . PHE A 1 108 ? -3.697 2.298 -0.004 1.00 95.75 108 PHE A CA 1
ATOM 897 C C . PHE A 1 108 ? -2.774 3.496 0.231 1.00 95.75 108 PHE A C 1
ATOM 899 O O . PHE A 1 108 ? -2.989 4.276 1.152 1.00 95.75 108 PHE A O 1
ATOM 906 N N . ILE A 1 109 ? -1.730 3.664 -0.591 1.00 95.81 109 ILE A N 1
ATOM 907 C CA . ILE A 1 109 ? -0.759 4.757 -0.421 1.00 95.81 109 ILE A CA 1
ATOM 908 C C . ILE A 1 109 ? -1.456 6.118 -0.482 1.00 95.81 109 ILE A C 1
ATOM 910 O O . ILE A 1 109 ? -1.136 7.020 0.298 1.00 95.81 109 ILE A O 1
ATOM 914 N N . LYS A 1 110 ? -2.385 6.292 -1.423 1.00 95.69 110 LYS A N 1
ATOM 915 C CA . LYS A 1 110 ? -3.131 7.539 -1.596 1.00 95.69 110 LYS A CA 1
ATOM 916 C C . LYS A 1 110 ? -3.958 7.861 -0.350 1.00 95.69 110 LYS A C 1
ATOM 918 O O . LYS A 1 110 ? -3.860 8.977 0.161 1.00 95.69 110 LYS A O 1
ATOM 923 N N . GLU A 1 111 ? -4.729 6.897 0.135 1.00 95.06 111 GLU A N 1
ATOM 924 C CA . GLU A 1 111 ? -5.584 7.029 1.321 1.00 95.06 111 GLU A CA 1
ATOM 925 C C . GLU A 1 111 ? -4.761 7.242 2.584 1.00 95.06 111 GLU A C 1
ATOM 927 O O . GLU A 1 111 ? -4.980 8.203 3.316 1.00 95.06 111 GLU A O 1
ATOM 932 N N . TYR A 1 112 ? -3.715 6.439 2.769 1.00 95.06 112 TYR A N 1
ATOM 933 C CA . TYR A 1 112 ? -2.780 6.570 3.876 1.00 95.06 112 TYR A CA 1
ATOM 934 C C . TYR A 1 112 ? -2.150 7.960 3.930 1.00 95.06 112 TYR A C 1
ATOM 936 O O . TYR A 1 112 ? -2.086 8.576 4.993 1.00 95.06 112 TYR A O 1
ATOM 944 N N . ASN A 1 113 ? -1.700 8.488 2.789 1.00 95.50 113 ASN A N 1
ATOM 945 C CA . ASN A 1 113 ? -1.130 9.830 2.729 1.00 95.50 113 ASN A CA 1
ATOM 946 C C . ASN A 1 113 ? -2.173 10.903 3.044 1.00 95.50 113 ASN A C 1
ATOM 948 O O . ASN A 1 113 ? -1.848 11.873 3.730 1.00 95.50 113 ASN A O 1
ATOM 952 N N . HIS A 1 114 ? -3.410 10.742 2.570 1.00 94.50 114 HIS A N 1
ATOM 953 C CA . HIS A 1 114 ? -4.497 11.658 2.896 1.00 94.50 114 HIS A CA 1
ATOM 954 C C . HIS A 1 114 ? -4.804 11.646 4.400 1.00 94.50 114 HIS A C 1
ATOM 956 O O . HIS A 1 114 ? -4.736 12.694 5.045 1.00 94.50 114 HIS A O 1
ATOM 962 N N . TYR A 1 115 ? -5.022 10.461 4.971 1.00 94.06 115 TYR A N 1
ATOM 963 C CA . TYR A 1 115 ? -5.255 10.245 6.396 1.00 94.06 115 TYR A CA 1
ATOM 964 C C . TYR A 1 115 ? -4.102 10.784 7.256 1.00 94.06 115 TYR A C 1
ATOM 966 O O . TYR A 1 115 ? -4.320 11.460 8.260 1.00 94.06 115 TYR A O 1
ATOM 974 N N . TYR A 1 116 ? -2.853 10.578 6.826 1.00 94.44 116 TYR A N 1
ATOM 975 C CA . TYR A 1 116 ? -1.670 11.119 7.496 1.00 94.44 116 TYR A CA 1
ATOM 976 C C . TYR A 1 116 ? -1.672 12.652 7.554 1.00 94.44 116 TYR A C 1
ATOM 978 O O . TYR A 1 116 ? -1.310 13.222 8.587 1.00 94.44 116 TYR A O 1
ATOM 986 N N . GLN A 1 117 ? -2.078 13.337 6.478 1.00 94.75 117 GLN A N 1
ATOM 987 C CA . GLN A 1 117 ? -2.192 14.799 6.508 1.00 94.75 117 GLN A CA 1
ATOM 988 C C . GLN A 1 117 ? -3.293 15.251 7.468 1.00 94.75 117 GLN A C 1
ATOM 990 O O . GLN A 1 117 ? -3.042 16.141 8.277 1.00 94.75 117 GLN A O 1
ATOM 995 N N . LEU A 1 118 ? -4.464 14.605 7.446 1.00 93.88 118 LEU A N 1
ATOM 996 C CA . LEU A 1 118 ? -5.562 14.927 8.364 1.00 93.88 118 LEU A CA 1
ATOM 997 C C . LEU A 1 118 ? -5.149 14.738 9.834 1.00 93.88 118 LEU A C 1
ATOM 999 O O . LEU A 1 118 ? -5.385 15.621 10.661 1.00 93.88 118 LEU A O 1
ATOM 1003 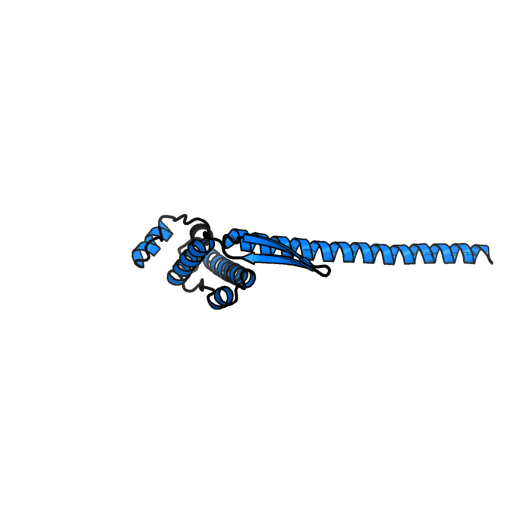N N . PHE A 1 119 ? -4.447 13.642 10.143 1.00 93.31 119 PHE A N 1
ATOM 1004 C CA . PHE A 1 119 ? -3.872 13.396 11.468 1.00 93.31 119 PHE A CA 1
ATOM 1005 C C . PHE A 1 119 ? -2.900 14.511 11.878 1.00 93.31 119 PHE A C 1
ATOM 1007 O O . PHE A 1 119 ? -2.979 15.050 12.981 1.00 93.31 119 PHE A O 1
ATOM 1014 N N . ARG A 1 120 ? -1.985 14.898 10.980 1.00 94.25 120 ARG A N 1
ATOM 1015 C CA . ARG A 1 120 ? -0.992 15.953 11.238 1.00 94.25 120 ARG A CA 1
ATOM 1016 C C . ARG A 1 120 ? -1.634 17.326 11.450 1.00 94.25 120 ARG A C 1
ATOM 1018 O O . ARG A 1 120 ? -1.115 18.124 12.228 1.00 94.25 120 ARG A O 1
ATOM 1025 N N . GLU A 1 121 ? -2.735 17.603 10.762 1.00 94.56 121 GLU A N 1
ATOM 1026 C CA . GLU A 1 121 ? -3.533 18.820 10.926 1.00 94.56 121 GLU A CA 1
ATOM 1027 C C . GLU A 1 121 ? -4.345 18.837 12.232 1.00 94.56 121 GLU A C 1
ATOM 1029 O O . GLU A 1 121 ? -4.918 19.872 12.572 1.00 94.56 121 GLU A O 1
ATOM 1034 N N . GLY A 1 122 ? -4.377 17.729 12.982 1.00 90.81 122 GLY A N 1
ATOM 1035 C CA . GLY A 1 122 ? -5.099 17.629 14.249 1.00 90.81 122 GLY A CA 1
ATOM 1036 C C . GLY A 1 122 ? -6.615 17.643 14.069 1.00 90.81 122 GLY A C 1
ATOM 1037 O O . GLY A 1 122 ? -7.330 18.230 14.882 1.00 90.81 122 GLY A O 1
ATOM 1038 N N . LYS A 1 123 ? -7.109 17.051 12.977 1.00 88.56 123 LYS A N 1
ATOM 1039 C CA . LYS A 1 123 ? -8.544 16.885 12.729 1.00 88.56 123 LYS A CA 1
ATOM 1040 C C . LYS A 1 123 ? -9.164 16.028 13.841 1.00 88.56 123 LYS A C 1
ATOM 1042 O O . LYS A 1 123 ? -8.623 14.990 14.202 1.00 88.56 123 LYS A O 1
ATOM 1047 N N . ALA A 1 124 ? -10.260 16.512 14.428 1.00 73.12 124 ALA A N 1
ATOM 1048 C CA . ALA A 1 124 ? -10.812 15.977 15.678 1.00 73.12 124 ALA A CA 1
ATOM 1049 C C . ALA A 1 124 ? -11.404 14.560 15.552 1.00 73.12 124 ALA A C 1
ATOM 1051 O O . ALA A 1 124 ? -11.519 13.858 16.550 1.00 73.12 124 ALA A O 1
ATOM 1052 N N . ASP A 1 125 ? -11.776 14.163 14.341 1.00 81.62 125 ASP A N 1
ATOM 1053 C CA . ASP A 1 125 ? -12.276 12.845 13.952 1.00 81.62 125 ASP A CA 1
ATOM 1054 C C . ASP A 1 125 ? -11.160 11.807 13.742 1.00 81.62 125 ASP A C 1
ATOM 1056 O O . ASP A 1 125 ? -11.436 10.612 13.689 1.00 81.62 125 ASP A O 1
ATOM 1060 N N . ILE A 1 126 ? -9.892 12.233 13.687 1.00 85.19 126 ILE A N 1
ATOM 1061 C CA . ILE A 1 126 ? -8.747 11.346 13.470 1.00 85.19 126 ILE A CA 1
ATOM 1062 C C . ILE A 1 126 ? -8.047 11.043 14.795 1.00 85.19 126 ILE A C 1
ATOM 1064 O O . ILE A 1 126 ? -7.185 11.792 15.259 1.00 85.19 126 ILE A O 1
ATOM 1068 N N . THR A 1 127 ? -8.395 9.913 15.403 1.00 84.44 127 THR A N 1
ATOM 1069 C CA . THR A 1 127 ? -7.859 9.501 16.712 1.00 84.44 127 THR A CA 1
ATOM 1070 C C . THR A 1 127 ? -6.773 8.429 16.613 1.00 84.44 127 THR A C 1
ATOM 1072 O O . THR A 1 127 ? -5.888 8.369 17.468 1.00 84.44 127 THR A O 1
ATOM 1075 N N . ILE A 1 128 ? -6.784 7.615 15.552 1.00 89.69 128 ILE A N 1
ATOM 1076 C CA . ILE A 1 128 ? -5.824 6.524 15.347 1.00 89.69 128 ILE A CA 1
ATOM 1077 C C . ILE A 1 128 ? -4.599 7.051 14.608 1.00 89.69 128 ILE A C 1
ATOM 1079 O O . ILE A 1 128 ? -4.722 7.747 13.594 1.00 89.69 128 ILE A O 1
ATOM 1083 N N . ARG A 1 129 ? -3.398 6.683 15.064 1.00 91.81 129 ARG A N 1
ATOM 1084 C CA . ARG A 1 129 ? -2.173 7.047 14.346 1.00 91.81 129 ARG A CA 1
ATOM 1085 C C . ARG A 1 129 ? -2.126 6.294 13.012 1.00 91.81 129 ARG A C 1
ATOM 1087 O O . ARG A 1 129 ? -2.334 5.083 13.006 1.00 91.81 129 ARG A O 1
ATOM 1094 N N . PRO A 1 130 ? -1.738 6.948 11.903 1.00 92.69 130 PRO A N 1
ATOM 1095 C CA . PRO A 1 130 ? -1.644 6.293 10.596 1.00 92.69 130 PRO A CA 1
ATOM 1096 C C . PRO A 1 130 ? -0.799 5.010 10.629 1.00 92.69 130 PRO A C 1
ATOM 1098 O O . PRO A 1 130 ? -1.173 3.991 10.057 1.00 92.69 130 PRO A O 1
ATOM 1101 N N . ALA A 1 131 ? 0.320 5.034 11.361 1.00 93.31 131 ALA A N 1
ATOM 1102 C CA . ALA A 1 131 ? 1.200 3.878 11.497 1.00 93.31 131 ALA A CA 1
ATOM 1103 C C . ALA A 1 131 ? 0.499 2.664 12.127 1.00 93.31 131 ALA A C 1
ATOM 1105 O O . ALA A 1 131 ? 0.766 1.547 11.697 1.00 93.31 131 ALA A O 1
ATOM 1106 N N . ASP A 1 132 ? -0.405 2.879 13.086 1.00 93.81 132 ASP A N 1
ATOM 1107 C CA . ASP A 1 132 ? -1.119 1.796 13.769 1.00 93.81 132 ASP A CA 1
ATOM 1108 C C . ASP A 1 132 ? -2.065 1.080 12.788 1.00 93.81 132 ASP A C 1
ATOM 1110 O O . ASP A 1 132 ? -2.056 -0.144 12.726 1.00 93.81 132 ASP A O 1
ATOM 1114 N N . LEU A 1 133 ? -2.775 1.824 11.924 1.00 93.50 133 LEU A N 1
ATOM 1115 C CA . LEU A 1 133 ? -3.595 1.241 10.848 1.00 93.50 133 LEU A CA 1
ATOM 1116 C C . LEU A 1 133 ? -2.754 0.412 9.873 1.00 93.50 133 LEU A C 1
ATOM 1118 O O . LEU A 1 133 ? -3.119 -0.703 9.505 1.00 93.50 133 LEU A O 1
ATOM 1122 N N . ARG A 1 134 ? -1.596 0.945 9.462 1.00 94.75 134 ARG A N 1
ATOM 1123 C CA . ARG A 1 134 ? -0.695 0.240 8.544 1.00 94.75 134 ARG A CA 1
ATOM 1124 C C . ARG A 1 134 ? -0.151 -1.047 9.159 1.00 94.75 134 ARG A C 1
ATOM 1126 O O . ARG A 1 134 ? -0.090 -2.052 8.455 1.00 94.75 134 ARG A O 1
ATOM 1133 N N . TYR A 1 135 ? 0.272 -1.019 10.423 1.00 94.88 135 TYR A N 1
ATOM 1134 C CA . TYR A 1 135 ? 0.772 -2.217 11.097 1.00 94.88 135 TYR A CA 1
ATOM 1135 C C . TYR A 1 135 ? -0.341 -3.240 11.260 1.00 94.88 135 TYR A C 1
ATOM 1137 O O . TYR A 1 135 ? -0.191 -4.354 10.768 1.00 94.88 135 TYR A O 1
ATOM 1145 N N . PHE A 1 136 ? -1.510 -2.829 11.750 1.00 95.19 136 PHE A N 1
ATOM 1146 C CA . PHE A 1 136 ? -2.666 -3.710 11.840 1.00 95.19 136 PHE A CA 1
ATOM 1147 C C . PHE A 1 136 ? -2.964 -4.430 10.520 1.00 95.19 136 PHE A C 1
ATOM 1149 O O . PHE A 1 136 ? -3.039 -5.655 10.508 1.00 95.19 136 PHE A O 1
ATOM 1156 N N . ILE A 1 137 ? -3.004 -3.727 9.383 1.00 95.25 137 ILE A N 1
ATOM 1157 C CA . ILE A 1 137 ? -3.207 -4.365 8.068 1.00 95.25 137 ILE A CA 1
ATOM 1158 C C . ILE A 1 137 ? -2.080 -5.349 7.718 1.00 95.25 137 ILE A C 1
ATOM 1160 O O . ILE A 1 137 ? -2.332 -6.420 7.166 1.00 95.25 137 ILE A O 1
ATOM 1164 N N . MET A 1 138 ? -0.823 -5.011 8.012 1.00 95.06 138 MET A N 1
ATOM 1165 C CA . MET A 1 138 ? 0.332 -5.814 7.601 1.00 95.06 138 MET A CA 1
ATOM 1166 C C . MET A 1 138 ? 0.565 -7.050 8.477 1.00 95.06 138 MET A C 1
ATOM 1168 O O . MET A 1 138 ? 0.806 -8.142 7.948 1.00 95.06 138 MET A O 1
ATOM 1172 N N . ASP A 1 139 ? 0.512 -6.899 9.797 1.00 93.00 139 ASP A N 1
ATOM 1173 C CA . ASP A 1 139 ? 0.948 -7.897 10.784 1.00 93.00 139 ASP A CA 1
ATOM 1174 C C . ASP A 1 139 ? -0.073 -8.183 11.896 1.00 93.00 139 ASP A C 1
ATOM 1176 O O . ASP A 1 139 ? 0.040 -9.216 12.544 1.00 93.00 139 ASP A O 1
ATOM 1180 N N . GLY A 1 140 ? -1.104 -7.348 12.034 1.00 92.06 140 GLY A N 1
ATOM 1181 C CA . GLY A 1 140 ? -2.201 -7.563 12.976 1.00 92.06 140 GLY A CA 1
ATOM 1182 C C . GLY A 1 140 ? -1.910 -6.911 14.317 1.00 92.06 140 GLY A C 1
ATOM 1183 O O . GLY A 1 140 ? -2.656 -7.111 15.262 1.00 92.06 140 GLY A O 1
ATOM 1184 N N . ALA A 1 141 ? -0.835 -6.123 14.414 1.00 91.31 141 ALA A N 1
ATOM 1185 C CA . ALA A 1 141 ? -0.510 -5.402 15.625 1.00 91.31 141 ALA A CA 1
ATOM 1186 C C . ALA A 1 141 ? -1.602 -4.382 15.946 1.00 91.31 141 ALA A C 1
ATOM 1188 O O . ALA A 1 141 ? -1.861 -3.451 15.177 1.00 91.31 141 ALA A O 1
ATOM 1189 N N . THR A 1 142 ? -2.190 -4.537 17.125 1.00 87.31 142 THR A N 1
ATOM 1190 C CA . THR A 1 142 ? -3.132 -3.590 17.701 1.00 87.31 142 THR A CA 1
ATOM 1191 C C . THR A 1 142 ? -2.478 -2.736 18.781 1.00 87.31 142 THR A C 1
ATOM 1193 O O . THR A 1 142 ? -1.468 -3.084 19.396 1.00 87.31 142 THR A O 1
ATOM 1196 N N . THR A 1 143 ? -3.025 -1.536 18.952 1.00 88.12 143 THR A N 1
ATOM 1197 C CA . THR A 1 143 ? -2.716 -0.626 20.058 1.00 88.12 143 THR A CA 1
ATOM 1198 C C . THR A 1 143 ? -3.985 -0.421 20.869 1.00 88.12 143 THR A C 1
ATOM 1200 O O . THR A 1 143 ? -5.071 -0.569 20.314 1.00 88.12 143 THR A O 1
ATOM 1203 N N . ASP A 1 144 ? -3.872 -0.002 22.133 1.00 86.12 144 ASP A N 1
ATOM 1204 C CA . ASP A 1 144 ? -5.031 0.211 23.017 1.00 86.12 144 ASP A CA 1
ATOM 1205 C C . ASP A 1 144 ? -6.150 1.036 22.347 1.00 86.12 144 ASP A C 1
ATOM 1207 O O . ASP A 1 144 ? -7.335 0.745 22.497 1.00 86.12 144 ASP A O 1
ATOM 1211 N N . GLY A 1 145 ? -5.779 2.058 21.563 1.00 82.69 145 GLY A N 1
ATOM 1212 C CA . GLY A 1 145 ? -6.734 2.899 20.835 1.00 82.69 145 GLY A CA 1
ATOM 1213 C C . GLY A 1 145 ? -7.430 2.187 19.671 1.00 82.69 145 GLY A C 1
ATOM 1214 O O . GLY A 1 145 ? -8.624 2.386 19.468 1.00 82.69 145 GLY A O 1
ATOM 1215 N N . LEU A 1 146 ? -6.706 1.352 18.920 1.00 86.06 146 LEU A N 1
ATOM 1216 C CA . LEU A 1 146 ? -7.273 0.584 17.809 1.00 86.06 146 LEU A CA 1
ATOM 1217 C C . LEU A 1 146 ? -8.129 -0.585 18.313 1.00 86.06 146 LEU A C 1
ATOM 1219 O O . LEU A 1 146 ? -9.222 -0.797 17.801 1.00 86.06 146 LEU A O 1
ATOM 1223 N N . GLU A 1 147 ? -7.667 -1.292 19.345 1.00 87.00 147 GLU A N 1
ATOM 1224 C CA . GLU A 1 147 ? -8.406 -2.376 20.001 1.00 87.00 147 GLU A CA 1
ATOM 1225 C C . GLU A 1 147 ? -9.728 -1.867 20.591 1.00 87.00 147 GLU A C 1
ATOM 1227 O O . GLU A 1 147 ? -10.774 -2.488 20.416 1.00 87.00 147 GLU A O 1
ATOM 1232 N N . THR A 1 148 ? -9.711 -0.691 21.232 1.00 85.62 148 THR A N 1
ATOM 1233 C CA . THR A 1 148 ? -10.939 -0.053 21.731 1.00 85.62 148 THR A CA 1
ATOM 1234 C C . THR A 1 148 ? -11.939 0.180 20.598 1.00 85.62 148 THR A C 1
ATOM 1236 O O . THR A 1 148 ? -13.103 -0.182 20.736 1.00 85.62 148 THR A O 1
ATOM 1239 N N . LEU A 1 149 ? -11.494 0.722 19.460 1.00 84.75 149 LEU A N 1
ATOM 1240 C CA . LEU A 1 149 ? -12.376 1.009 18.325 1.00 84.75 149 LEU A CA 1
ATOM 1241 C C . LEU A 1 149 ? -12.897 -0.254 17.633 1.00 84.75 149 LEU A C 1
ATOM 1243 O O . LEU A 1 149 ? -14.064 -0.286 17.247 1.00 84.75 149 LEU A O 1
ATOM 1247 N N . LEU A 1 150 ? -12.071 -1.292 17.500 1.00 87.69 150 LEU A N 1
ATOM 1248 C CA . LEU A 1 150 ? -12.503 -2.599 16.998 1.00 87.69 150 LEU A CA 1
ATOM 1249 C C . LEU A 1 150 ? -13.627 -3.170 17.877 1.00 87.69 150 LEU A C 1
ATOM 1251 O O . LEU A 1 150 ? -14.706 -3.492 17.376 1.00 87.69 150 LEU A O 1
ATOM 1255 N N . ASN A 1 151 ? -13.427 -3.169 19.197 1.00 87.25 151 ASN A N 1
ATOM 1256 C CA . ASN A 1 151 ? -14.418 -3.644 20.163 1.00 87.25 151 ASN A CA 1
ATOM 1257 C C . ASN A 1 151 ? -15.705 -2.800 20.163 1.00 87.25 151 ASN A C 1
ATOM 1259 O O . ASN A 1 151 ? -16.805 -3.352 20.167 1.00 87.25 151 ASN A O 1
ATOM 1263 N N . GLU A 1 152 ? -15.600 -1.467 20.126 1.00 86.44 152 GLU A N 1
ATOM 1264 C CA . GLU A 1 152 ? -16.759 -0.558 20.088 1.00 86.44 152 GLU A CA 1
ATOM 1265 C C . GLU A 1 152 ? -17.633 -0.765 18.843 1.00 86.44 152 GLU A C 1
ATOM 1267 O O . GLU A 1 152 ? -18.854 -0.596 18.906 1.00 86.44 152 GLU A O 1
ATOM 1272 N N . ASN A 1 153 ? -17.025 -1.177 17.727 1.00 84.12 153 ASN A N 1
ATOM 1273 C CA . ASN A 1 153 ? -17.722 -1.457 16.473 1.00 84.12 153 ASN A CA 1
ATOM 1274 C C . ASN A 1 153 ? -18.126 -2.937 16.313 1.00 84.12 153 ASN A C 1
ATOM 1276 O O . ASN A 1 153 ? -18.719 -3.289 15.295 1.00 84.12 153 ASN A O 1
ATOM 1280 N N . ASN A 1 154 ? -17.891 -3.788 17.322 1.00 85.69 154 ASN A N 1
ATOM 1281 C CA . ASN A 1 154 ? -18.102 -5.246 17.275 1.00 85.69 154 ASN A CA 1
ATOM 1282 C C . ASN A 1 154 ? -17.384 -5.916 16.089 1.00 85.69 154 ASN A C 1
ATOM 1284 O O . ASN A 1 154 ? -17.945 -6.783 15.415 1.00 85.69 154 ASN A O 1
ATOM 1288 N N . LEU A 1 155 ? -16.160 -5.471 15.815 1.00 82.69 155 LEU A N 1
ATOM 1289 C CA . LEU A 1 155 ? -15.282 -6.035 14.800 1.00 82.69 155 LEU A CA 1
ATOM 1290 C C . LEU A 1 155 ? -14.225 -6.884 15.508 1.00 82.69 155 LEU A C 1
ATOM 1292 O O . LEU A 1 155 ? -13.247 -6.350 16.024 1.00 82.69 155 LEU A O 1
ATOM 1296 N N . ASP A 1 156 ? -14.445 -8.196 15.556 1.00 73.38 156 ASP A N 1
ATOM 1297 C CA . ASP A 1 156 ? -13.477 -9.128 16.137 1.00 73.38 156 ASP A CA 1
ATOM 1298 C C . ASP A 1 156 ? -12.234 -9.243 15.238 1.00 73.38 156 ASP A C 1
ATOM 1300 O O . ASP A 1 156 ? -12.329 -9.236 14.004 1.00 73.38 156 ASP A O 1
ATOM 1304 N N . GLU A 1 157 ? -11.055 -9.374 15.852 1.00 65.31 157 GLU A N 1
ATOM 1305 C CA . GLU A 1 157 ? -9.839 -9.737 15.124 1.00 65.31 157 GLU A CA 1
ATOM 1306 C C . GLU A 1 157 ? -10.021 -11.123 14.484 1.00 65.31 157 GLU A C 1
ATOM 1308 O O . GLU A 1 157 ? -10.481 -12.072 15.119 1.00 65.31 157 GLU A O 1
ATOM 1313 N N . LEU A 1 158 ? -9.670 -11.246 13.203 1.00 63.38 158 LEU A N 1
ATOM 1314 C CA . LEU A 1 158 ? -9.674 -12.534 12.515 1.00 63.38 158 LEU A CA 1
ATOM 1315 C C . LEU A 1 158 ? -8.471 -13.358 13.002 1.00 63.38 158 LEU A C 1
ATOM 1317 O O . LEU A 1 158 ? -7.332 -12.978 12.721 1.00 63.38 158 LEU A O 1
ATOM 1321 N N . GLU A 1 159 ? -8.741 -14.450 13.733 1.00 54.00 159 GLU A N 1
ATOM 1322 C CA . GLU A 1 159 ? -7.742 -15.429 14.217 1.00 54.00 159 GLU A CA 1
ATOM 1323 C C . GLU A 1 159 ? -6.949 -16.124 13.090 1.00 54.00 159 GLU A C 1
ATOM 1325 O O . GLU A 1 159 ? -7.543 -16.519 12.054 1.00 54.00 159 GLU A O 1
#

Secondary structure (DSSP, 8-state):
-HHHHHHHHHHHHHHHHHHHHHHHHHHHHHHHHHHHHHHHHHHHHHHHHT-EEEEEE-SS-EEEEEE--HHHHHHHHHHHHHHHH-TT----HHHHHTT-HHHHHHHHHHHHHHHHHHHHTT-TT--S-HHHHHHHHHH----HHHHHHHHHTT-----

Organism: NCBI:txid1503961

pLDDT: mean 87.81, std 9.87, range [53.5, 97.44]

Radius of gyration: 25.35 Å; chains: 1; bounding box: 65×42×69 Å